Protein AF-A0A6N2DXC3-F1 (afdb_monomer_lite)

Structure (mmCIF, N/CA/C/O backbone):
data_AF-A0A6N2DXC3-F1
#
_entry.id   AF-A0A6N2DXC3-F1
#
loop_
_atom_site.group_PDB
_atom_site.id
_atom_site.type_symbol
_atom_site.label_atom_id
_atom_site.label_alt_id
_atom_site.label_comp_id
_atom_site.label_asym_id
_atom_site.label_entity_id
_atom_site.label_seq_id
_atom_site.pdbx_PDB_ins_code
_atom_site.Cartn_x
_atom_site.Cartn_y
_atom_site.Cartn_z
_atom_site.occupancy
_atom_site.B_iso_or_equiv
_atom_site.auth_seq_id
_atom_site.auth_comp_id
_atom_site.auth_asym_id
_atom_site.auth_atom_id
_atom_site.pdbx_PDB_model_num
ATOM 1 N N . MET A 1 1 ? 5.172 -46.870 12.947 1.00 45.53 1 MET A N 1
ATOM 2 C CA . MET A 1 1 ? 4.698 -46.210 11.711 1.00 45.53 1 MET A CA 1
ATOM 3 C C . MET A 1 1 ? 4.141 -44.848 12.101 1.00 45.53 1 MET A C 1
ATOM 5 O O . MET A 1 1 ? 3.026 -44.794 12.597 1.00 45.53 1 MET A O 1
ATOM 9 N N . ALA A 1 2 ? 4.941 -43.781 12.000 1.00 47.47 2 ALA A N 1
ATOM 10 C CA . ALA A 1 2 ? 4.484 -42.420 12.301 1.00 47.47 2 ALA A CA 1
ATOM 11 C C . ALA A 1 2 ? 3.602 -41.907 11.153 1.00 47.47 2 ALA A C 1
ATOM 13 O O . ALA A 1 2 ? 3.906 -42.145 9.980 1.00 47.47 2 ALA A O 1
ATOM 14 N N . ALA A 1 3 ? 2.482 -41.275 11.495 1.00 52.41 3 ALA A N 1
ATOM 15 C CA . ALA A 1 3 ? 1.452 -40.883 10.550 1.00 52.41 3 ALA A CA 1
ATOM 16 C C . ALA A 1 3 ? 1.973 -39.805 9.589 1.00 52.41 3 ALA A C 1
ATOM 18 O O . ALA A 1 3 ? 2.580 -38.820 10.001 1.00 52.41 3 ALA A O 1
ATOM 19 N N . LYS A 1 4 ? 1.670 -39.949 8.293 1.00 52.56 4 LYS A N 1
ATOM 20 C CA . LYS A 1 4 ? 1.936 -38.952 7.235 1.00 52.56 4 LYS A CA 1
ATOM 21 C C . LYS A 1 4 ? 1.464 -37.524 7.594 1.00 52.56 4 LYS A C 1
ATOM 23 O O . LYS A 1 4 ? 1.966 -36.568 7.012 1.00 52.56 4 LYS A O 1
ATOM 28 N N . GLY A 1 5 ? 0.527 -37.385 8.540 1.00 51.22 5 GLY A N 1
ATOM 29 C CA . GLY A 1 5 ? 0.045 -36.104 9.068 1.00 51.22 5 GLY A CA 1
ATOM 30 C C . GLY A 1 5 ? 1.056 -35.353 9.945 1.00 51.22 5 GLY A C 1
ATOM 31 O O . GLY A 1 5 ? 1.169 -34.136 9.814 1.00 51.22 5 GLY A O 1
ATOM 32 N N . ASP A 1 6 ? 1.864 -36.058 10.744 1.00 53.12 6 ASP A N 1
ATOM 33 C CA . ASP A 1 6 ? 2.877 -35.437 11.618 1.00 53.12 6 ASP A CA 1
ATOM 34 C C . ASP A 1 6 ? 4.055 -34.875 10.812 1.00 53.12 6 ASP A C 1
ATOM 36 O O . ASP A 1 6 ? 4.678 -33.874 11.177 1.00 53.12 6 ASP A O 1
ATOM 40 N N . LEU A 1 7 ? 4.341 -35.485 9.658 1.00 53.97 7 LEU A N 1
ATOM 41 C CA . LEU A 1 7 ? 5.378 -35.013 8.747 1.00 53.97 7 LEU A CA 1
ATOM 42 C C . LEU A 1 7 ? 4.967 -33.703 8.051 1.00 53.97 7 LEU A C 1
ATOM 44 O O . LEU A 1 7 ? 5.773 -32.789 7.940 1.00 53.97 7 LEU A O 1
ATOM 48 N N . LEU A 1 8 ? 3.705 -33.569 7.627 1.00 51.31 8 LEU A N 1
ATOM 49 C CA . LEU A 1 8 ? 3.211 -32.336 6.999 1.00 51.31 8 LEU A CA 1
ATOM 50 C C . LEU A 1 8 ? 3.132 -31.171 7.994 1.00 51.31 8 LEU A C 1
ATOM 52 O O . LEU A 1 8 ? 3.547 -30.063 7.658 1.00 51.31 8 LEU A O 1
ATOM 56 N N . MET A 1 9 ? 2.673 -31.418 9.226 1.00 45.78 9 MET A N 1
ATOM 57 C CA . MET A 1 9 ? 2.671 -30.400 10.285 1.00 45.78 9 MET A CA 1
ATOM 58 C C . MET A 1 9 ? 4.091 -29.975 10.681 1.00 45.78 9 MET A C 1
ATOM 60 O O . MET A 1 9 ? 4.353 -28.783 10.820 1.00 45.78 9 MET A O 1
ATOM 64 N N . SER A 1 10 ? 5.042 -30.911 10.783 1.00 50.84 10 SER A N 1
ATOM 65 C CA . SER A 1 10 ? 6.442 -30.574 11.098 1.00 50.84 10 SER A CA 1
ATOM 66 C C . SER A 1 10 ? 7.187 -29.855 9.963 1.00 50.84 10 SER A C 1
ATOM 68 O O . SER A 1 10 ? 8.089 -29.066 10.245 1.00 50.84 10 SER A O 1
ATOM 70 N N . ILE A 1 11 ? 6.802 -30.065 8.698 1.00 52.09 11 ILE A N 1
ATOM 71 C CA . ILE A 1 11 ? 7.331 -29.317 7.543 1.00 52.09 11 ILE A CA 1
ATOM 72 C C . ILE A 1 11 ? 6.764 -27.889 7.505 1.00 52.09 11 ILE A C 1
ATOM 74 O O . ILE A 1 11 ? 7.521 -26.936 7.309 1.00 52.09 11 ILE A O 1
ATOM 78 N N . LEU A 1 12 ? 5.459 -27.722 7.750 1.00 52.22 12 LEU A N 1
ATOM 79 C CA . LEU A 1 12 ? 4.805 -26.406 7.789 1.00 52.22 12 LEU A CA 1
ATOM 80 C C . LEU A 1 12 ? 5.298 -25.531 8.954 1.00 52.22 12 LEU A C 1
ATOM 82 O O . LEU A 1 12 ? 5.332 -24.313 8.826 1.00 52.22 12 LEU A O 1
ATOM 86 N N . LEU A 1 13 ? 5.746 -26.141 10.055 1.00 54.94 13 LEU A N 1
ATOM 87 C CA . LEU A 1 13 ? 6.336 -25.439 11.201 1.00 54.94 13 LEU A CA 1
ATOM 88 C C . LEU A 1 13 ? 7.811 -25.030 11.001 1.00 54.94 13 LEU A C 1
ATOM 90 O O . LEU A 1 13 ? 8.358 -24.334 11.855 1.00 54.94 13 LEU A O 1
ATOM 94 N N . ARG A 1 14 ? 8.480 -25.461 9.918 1.00 54.06 14 ARG A N 1
ATOM 95 C CA . ARG A 1 14 ? 9.932 -25.257 9.717 1.00 54.06 14 ARG A CA 1
ATOM 96 C C . ARG A 1 14 ? 10.330 -24.493 8.463 1.00 54.06 14 ARG A C 1
ATOM 98 O O . ARG A 1 14 ? 11.418 -23.920 8.453 1.00 54.06 14 ARG A O 1
ATOM 105 N N . ALA A 1 15 ? 9.522 -24.494 7.408 1.00 58.78 15 ALA A N 1
ATOM 106 C CA . ALA A 1 15 ? 9.874 -23.744 6.209 1.00 58.78 15 ALA A CA 1
ATOM 107 C C . ALA A 1 15 ? 9.618 -22.245 6.450 1.00 58.78 15 ALA A C 1
ATOM 109 O O . ALA A 1 15 ? 8.469 -21.873 6.699 1.00 58.78 15 ALA A O 1
ATOM 110 N N . PRO A 1 16 ? 10.641 -21.368 6.391 1.00 68.31 16 PRO A N 1
ATOM 111 C CA . PRO A 1 16 ? 10.385 -19.937 6.399 1.00 68.31 16 PRO A CA 1
ATOM 112 C C . PRO A 1 16 ? 9.491 -19.612 5.202 1.00 68.31 16 PRO A C 1
ATOM 114 O O . PRO A 1 16 ? 9.690 -20.142 4.105 1.00 68.31 16 PRO A O 1
ATOM 117 N N . TYR A 1 17 ? 8.490 -18.759 5.415 1.00 66.75 17 TYR A N 1
ATOM 118 C CA . TYR A 1 17 ? 7.666 -18.279 4.315 1.00 66.75 17 TYR A CA 1
ATOM 119 C C . TYR A 1 17 ? 8.553 -17.697 3.199 1.00 66.75 17 TYR A C 1
ATOM 121 O O . TYR A 1 17 ? 9.622 -17.149 3.496 1.00 66.75 17 TYR A O 1
ATOM 129 N N . PRO A 1 18 ? 8.123 -17.773 1.926 1.00 81.56 18 PRO A N 1
ATOM 130 C CA . PRO A 1 18 ? 8.851 -17.157 0.822 1.00 81.56 18 PRO A CA 1
ATOM 131 C C . PRO A 1 18 ? 9.197 -15.693 1.125 1.00 81.56 18 PRO A C 1
ATOM 133 O O . PRO A 1 18 ? 8.369 -14.970 1.682 1.00 81.56 18 PRO A O 1
ATOM 136 N N . GLY A 1 19 ? 10.396 -15.247 0.736 1.00 76.88 19 GLY A N 1
ATOM 137 C CA . GLY A 1 19 ? 10.886 -13.889 1.022 1.00 76.88 19 GLY A CA 1
ATOM 138 C C . GLY A 1 19 ? 9.948 -12.777 0.536 1.00 76.88 19 GLY A C 1
ATOM 139 O O . GLY A 1 19 ? 9.770 -11.763 1.205 1.00 76.88 19 GLY A O 1
ATOM 140 N N . ASP A 1 20 ? 9.274 -12.999 -0.592 1.00 80.56 20 ASP A N 1
ATOM 141 C CA . ASP A 1 20 ? 8.298 -12.048 -1.128 1.00 80.56 20 ASP A CA 1
ATOM 142 C C . ASP A 1 20 ? 7.050 -11.937 -0.245 1.00 80.56 20 ASP A C 1
ATOM 144 O O . ASP A 1 20 ? 6.507 -10.846 -0.063 1.00 80.56 20 ASP A O 1
ATOM 148 N N . PHE A 1 21 ? 6.617 -13.053 0.348 1.00 83.31 21 PHE A N 1
ATOM 149 C CA . PHE A 1 21 ? 5.495 -13.067 1.282 1.00 83.31 21 PHE A CA 1
ATOM 150 C C . PHE A 1 21 ? 5.869 -12.389 2.599 1.00 83.31 21 PHE A C 1
ATOM 152 O O . PHE A 1 21 ? 5.121 -11.541 3.080 1.00 83.31 21 PHE A O 1
ATOM 159 N N . THR A 1 22 ? 7.030 -12.717 3.176 1.00 84.38 22 THR A N 1
ATOM 160 C CA . THR A 1 22 ? 7.483 -12.077 4.421 1.00 84.38 22 THR A CA 1
ATOM 161 C C . THR A 1 22 ? 7.683 -10.578 4.234 1.00 84.38 22 THR A C 1
ATOM 163 O O . THR A 1 22 ? 7.241 -9.800 5.077 1.00 84.38 22 THR A O 1
ATOM 166 N N . GLY A 1 23 ? 8.257 -10.156 3.104 1.00 85.69 23 GLY A N 1
ATOM 167 C CA . GLY A 1 23 ? 8.398 -8.747 2.747 1.00 85.69 23 GLY A CA 1
ATOM 168 C C . GLY A 1 23 ? 7.054 -8.030 2.584 1.00 85.69 23 GLY A C 1
ATOM 169 O O . GLY A 1 23 ? 6.895 -6.917 3.083 1.00 85.69 23 GLY A O 1
ATOM 170 N N . LEU A 1 24 ? 6.071 -8.665 1.935 1.00 89.94 24 LEU A N 1
ATOM 171 C CA . LEU A 1 24 ? 4.714 -8.123 1.814 1.00 89.94 24 LEU A CA 1
ATOM 172 C C . LEU A 1 24 ? 4.048 -7.963 3.186 1.00 89.94 24 LEU A C 1
ATOM 174 O O . LEU A 1 24 ? 3.504 -6.903 3.486 1.00 89.94 24 LEU A O 1
ATOM 178 N N . MET A 1 25 ? 4.105 -8.997 4.027 1.00 91.44 25 MET A N 1
ATOM 179 C CA . MET A 1 25 ? 3.494 -8.965 5.356 1.00 91.44 25 MET A CA 1
ATOM 180 C C . MET A 1 25 ? 4.160 -7.939 6.273 1.00 91.44 25 MET A C 1
ATOM 182 O O . MET A 1 25 ? 3.463 -7.269 7.035 1.00 91.44 25 MET A O 1
ATOM 186 N N . ALA A 1 26 ? 5.480 -7.764 6.177 1.00 90.25 26 ALA A N 1
ATOM 187 C CA . ALA A 1 26 ? 6.195 -6.720 6.904 1.00 90.25 26 ALA A CA 1
ATOM 188 C C . ALA A 1 26 ? 5.710 -5.319 6.496 1.00 90.25 26 ALA A C 1
ATOM 190 O O . ALA A 1 26 ? 5.411 -4.502 7.362 1.00 90.25 26 ALA A O 1
ATOM 191 N N . GLU A 1 27 ? 5.549 -5.066 5.194 1.00 91.81 27 GLU A N 1
ATOM 192 C CA . GLU A 1 27 ? 5.060 -3.784 4.670 1.00 91.81 27 GLU A CA 1
ATOM 193 C C . GLU A 1 27 ? 3.608 -3.497 5.092 1.00 91.81 27 GLU A C 1
ATOM 195 O O . GLU A 1 27 ? 3.290 -2.375 5.499 1.00 91.81 27 GLU A O 1
ATOM 200 N N . VAL A 1 28 ? 2.735 -4.512 5.055 1.00 93.69 28 VAL A N 1
ATOM 201 C CA . VAL A 1 28 ? 1.352 -4.425 5.561 1.00 93.69 28 VAL A CA 1
ATOM 202 C C . VAL A 1 28 ? 1.346 -4.082 7.046 1.00 93.69 28 VAL A C 1
ATOM 204 O O . VAL A 1 28 ? 0.686 -3.126 7.455 1.00 93.69 28 VAL A O 1
ATOM 207 N N . THR A 1 29 ? 2.103 -4.836 7.844 1.00 91.19 29 THR A N 1
ATOM 208 C CA . THR A 1 29 ? 2.138 -4.682 9.303 1.00 91.19 29 THR A CA 1
ATOM 209 C C . THR A 1 29 ? 2.688 -3.315 9.685 1.00 91.19 29 THR A C 1
ATOM 211 O O . THR A 1 29 ? 2.084 -2.612 10.488 1.00 91.19 29 THR A O 1
ATOM 214 N N . GLU A 1 30 ? 3.790 -2.885 9.071 1.00 93.00 30 GLU A N 1
ATOM 215 C CA . GLU A 1 30 ? 4.362 -1.561 9.307 1.00 93.00 30 GLU A CA 1
ATOM 216 C C . GLU A 1 30 ? 3.364 -0.448 8.957 1.00 93.00 30 GLU A C 1
ATOM 218 O O . GLU A 1 30 ? 3.196 0.504 9.722 1.00 93.00 30 GLU A O 1
ATOM 223 N N . THR A 1 31 ? 2.685 -0.569 7.813 1.00 92.88 31 THR A N 1
ATOM 224 C CA . THR A 1 31 ? 1.703 0.422 7.359 1.00 92.88 31 THR A CA 1
ATOM 225 C C . THR A 1 31 ? 0.523 0.509 8.323 1.00 92.88 31 THR A C 1
ATOM 227 O O . THR A 1 31 ? 0.146 1.613 8.712 1.00 92.88 31 THR A O 1
ATOM 230 N N . ALA A 1 32 ? -0.015 -0.633 8.757 1.00 90.75 32 ALA A N 1
ATOM 231 C CA . ALA A 1 32 ? -1.111 -0.691 9.718 1.00 90.75 32 ALA A CA 1
ATOM 232 C C . ALA A 1 32 ? -0.701 -0.117 11.084 1.00 90.75 32 ALA A C 1
ATOM 234 O O . ALA A 1 32 ? -1.380 0.765 11.604 1.00 90.75 32 ALA A O 1
ATOM 235 N N . MET A 1 33 ? 0.446 -0.531 11.632 1.00 90.75 33 MET A N 1
ATOM 236 C CA . MET A 1 33 ? 0.936 -0.049 12.931 1.00 90.75 33 MET A CA 1
ATOM 237 C C . MET A 1 33 ? 1.158 1.467 12.938 1.00 90.75 33 MET A C 1
ATOM 239 O O . MET A 1 33 ? 0.811 2.147 13.902 1.00 90.75 33 MET A O 1
ATOM 243 N N . ARG A 1 34 ? 1.689 2.025 11.843 1.00 90.69 34 ARG A N 1
ATOM 244 C CA . ARG A 1 34 ? 1.842 3.480 11.697 1.00 90.69 34 ARG A CA 1
ATOM 245 C C . ARG A 1 34 ? 0.517 4.209 11.522 1.00 90.69 34 ARG A C 1
ATOM 247 O O . ARG A 1 34 ? 0.454 5.378 11.888 1.00 90.69 34 ARG A O 1
ATOM 254 N N . ALA A 1 35 ? -0.493 3.560 10.948 1.00 90.69 35 ALA A N 1
ATOM 255 C CA . ALA A 1 35 ? -1.816 4.135 10.740 1.00 90.69 35 ALA A CA 1
ATOM 256 C C . ALA A 1 35 ? -2.619 4.217 12.043 1.00 90.69 35 ALA A C 1
ATOM 258 O O . ALA A 1 35 ? -3.267 5.228 12.277 1.00 90.69 35 ALA A O 1
ATOM 259 N N . VAL A 1 36 ? -2.542 3.196 12.905 1.00 88.38 36 VAL A N 1
ATOM 260 C CA . VAL A 1 36 ? -3.288 3.140 14.180 1.00 88.38 36 VAL A CA 1
ATOM 261 C C . VAL A 1 36 ? -2.961 4.320 15.101 1.00 88.38 36 VAL A C 1
ATOM 263 O O . VAL A 1 36 ? -3.832 4.790 15.822 1.00 88.38 36 VAL A O 1
ATOM 266 N N . VAL A 1 37 ? -1.732 4.841 15.055 1.00 88.06 37 VAL A N 1
ATOM 267 C CA . VAL A 1 37 ? -1.322 6.005 15.864 1.00 88.06 37 VAL A CA 1
ATOM 268 C C . VAL A 1 37 ? -1.746 7.357 15.271 1.00 88.06 37 VAL A C 1
ATOM 270 O O . VAL A 1 37 ? -1.455 8.398 15.856 1.00 88.06 37 VAL A O 1
ATOM 273 N N . GLN A 1 38 ? -2.387 7.371 14.099 1.00 89.62 38 GLN A N 1
ATOM 274 C CA . GLN A 1 38 ? -2.836 8.597 13.436 1.00 89.62 38 GLN A CA 1
ATOM 275 C C . GLN A 1 38 ? -4.258 8.973 13.859 1.00 89.62 38 GLN A C 1
ATOM 277 O O . GLN A 1 38 ? -5.067 8.092 14.146 1.00 89.62 38 GLN A O 1
ATOM 282 N N . PRO A 1 39 ? -4.617 10.268 13.803 1.00 86.62 39 PRO A N 1
ATOM 283 C CA . PRO A 1 39 ? -5.978 10.720 14.091 1.00 86.62 39 PRO A CA 1
ATOM 284 C C . PRO A 1 39 ? -7.014 10.186 13.088 1.00 86.62 39 PRO A C 1
ATOM 286 O O . PRO A 1 39 ? -8.160 9.959 13.460 1.00 86.62 39 PRO A O 1
ATOM 289 N N . SER A 1 40 ? -6.615 9.959 11.830 1.00 91.31 40 SER A N 1
ATOM 290 C CA . SER A 1 40 ? -7.427 9.266 10.821 1.00 91.31 40 SER A CA 1
ATOM 291 C C . SER A 1 40 ? -6.602 8.155 10.158 1.00 91.31 40 SER A C 1
ATOM 293 O O . SER A 1 40 ? -5.857 8.414 9.205 1.00 91.31 40 SER A O 1
ATOM 295 N N . PRO A 1 41 ? -6.685 6.909 10.665 1.00 89.50 41 PRO A N 1
ATOM 296 C CA . PRO A 1 41 ? -5.904 5.786 10.148 1.00 89.50 41 PRO A CA 1
ATOM 297 C C . PRO A 1 41 ? -6.175 5.468 8.671 1.00 89.50 41 PRO A C 1
ATOM 299 O O . PRO A 1 41 ? -5.244 5.179 7.918 1.00 89.50 41 PRO A O 1
ATOM 302 N N . ALA A 1 42 ? -7.437 5.544 8.236 1.00 90.25 42 ALA A N 1
ATOM 303 C CA . ALA A 1 42 ? -7.821 5.250 6.856 1.00 90.25 42 ALA A CA 1
ATOM 304 C C . ALA A 1 42 ? -7.258 6.292 5.876 1.00 90.25 42 ALA A C 1
ATOM 306 O O . ALA A 1 42 ? -6.637 5.923 4.877 1.00 90.25 42 ALA A O 1
ATOM 307 N N . ASP A 1 43 ? -7.377 7.583 6.206 1.00 92.12 43 ASP A N 1
ATOM 308 C CA . ASP A 1 43 ? -6.849 8.665 5.367 1.00 92.12 43 ASP A CA 1
ATOM 309 C C . ASP A 1 43 ? -5.318 8.630 5.296 1.00 92.12 43 ASP A C 1
ATOM 311 O O . ASP A 1 43 ? -4.724 8.911 4.251 1.00 92.12 43 ASP A O 1
ATOM 315 N N . TYR A 1 44 ? -4.651 8.239 6.387 1.00 93.00 44 TYR A N 1
ATOM 316 C CA . TYR A 1 44 ? -3.206 8.017 6.383 1.00 93.00 44 TYR A CA 1
ATOM 317 C C . TYR A 1 44 ? -2.799 6.922 5.387 1.00 93.00 44 TYR A C 1
ATOM 319 O O . TYR A 1 44 ? -1.880 7.123 4.589 1.00 93.00 44 TYR A O 1
ATOM 327 N N . ILE A 1 45 ? -3.481 5.773 5.401 1.00 92.50 45 ILE A N 1
ATOM 328 C CA . ILE A 1 45 ? -3.176 4.659 4.491 1.00 92.50 45 ILE A CA 1
ATOM 329 C C . ILE A 1 45 ? -3.420 5.079 3.036 1.00 92.50 45 ILE A C 1
ATOM 331 O O . ILE A 1 45 ? -2.554 4.880 2.176 1.00 92.50 45 ILE A O 1
ATOM 335 N N . ASP A 1 46 ? -4.560 5.714 2.766 1.00 92.12 46 ASP A N 1
ATOM 336 C CA . ASP A 1 46 ? -4.937 6.147 1.423 1.00 92.12 46 ASP A CA 1
ATOM 337 C C . ASP A 1 46 ? -3.996 7.226 0.874 1.00 92.12 46 ASP A C 1
ATOM 339 O O . ASP A 1 46 ? -3.570 7.146 -0.284 1.00 92.12 46 ASP A O 1
ATOM 343 N N . SER A 1 47 ? -3.602 8.200 1.697 1.00 91.00 47 SER A N 1
ATOM 344 C CA . SER A 1 47 ? -2.654 9.249 1.305 1.00 91.00 47 SER A CA 1
ATOM 345 C C . SER A 1 47 ? -1.249 8.695 1.055 1.00 91.00 47 SER A C 1
ATOM 347 O O . SER A 1 47 ? -0.648 8.999 0.019 1.00 91.00 47 SER A O 1
ATOM 349 N N . ARG A 1 48 ? -0.744 7.817 1.933 1.00 90.06 48 ARG A N 1
ATOM 350 C CA . ARG A 1 48 ? 0.568 7.169 1.783 1.00 90.06 48 ARG A CA 1
ATOM 351 C C . ARG A 1 48 ? 0.655 6.371 0.484 1.00 90.06 48 ARG A C 1
ATOM 353 O O . ARG A 1 48 ? 1.620 6.515 -0.269 1.00 90.06 48 ARG A O 1
ATOM 360 N N . LEU A 1 49 ? -0.355 5.559 0.188 1.00 87.94 49 LEU A N 1
ATOM 361 C CA . LEU A 1 49 ? -0.336 4.694 -0.994 1.00 87.94 49 LEU A CA 1
ATOM 362 C C . LEU A 1 49 ? -0.647 5.457 -2.280 1.00 87.94 49 LEU A C 1
ATOM 364 O O . LEU A 1 49 ? -0.080 5.149 -3.333 1.00 87.94 49 LEU A O 1
ATOM 368 N N . SER A 1 50 ? -1.447 6.522 -2.199 1.00 87.81 50 SER A N 1
ATOM 369 C CA . SER A 1 50 ? -1.591 7.479 -3.298 1.00 87.81 50 SER A CA 1
ATOM 370 C C . SER A 1 50 ? -0.258 8.153 -3.626 1.00 87.81 50 SER A C 1
ATOM 372 O O . SER A 1 50 ? 0.110 8.232 -4.801 1.00 87.81 50 SER A O 1
ATOM 374 N N . ALA A 1 51 ? 0.509 8.572 -2.614 1.00 89.50 51 ALA A N 1
ATOM 375 C CA . ALA A 1 51 ? 1.840 9.142 -2.801 1.00 89.50 51 ALA A CA 1
ATOM 376 C C . ALA A 1 51 ? 2.814 8.122 -3.415 1.00 89.50 51 ALA A C 1
ATOM 378 O O . ALA A 1 51 ? 3.479 8.434 -4.402 1.00 89.50 51 ALA A O 1
ATOM 379 N N . GLN A 1 52 ? 2.840 6.881 -2.918 1.00 89.38 52 GLN A N 1
ATOM 380 C CA . GLN A 1 52 ? 3.670 5.807 -3.478 1.00 89.38 52 GLN A CA 1
ATOM 381 C C . GLN A 1 52 ? 3.329 5.533 -4.949 1.00 89.38 52 GLN A C 1
ATOM 383 O O . GLN A 1 52 ? 4.221 5.478 -5.797 1.00 89.38 52 GLN A O 1
ATOM 388 N N . ARG A 1 53 ? 2.038 5.460 -5.296 1.00 87.44 53 ARG A N 1
ATOM 389 C CA . ARG A 1 53 ? 1.586 5.299 -6.685 1.00 87.44 53 ARG A CA 1
ATOM 390 C C . ARG A 1 53 ? 2.013 6.470 -7.569 1.00 87.44 53 ARG A C 1
ATOM 392 O O . ARG A 1 53 ? 2.451 6.253 -8.699 1.00 87.44 53 ARG A O 1
ATOM 399 N N . GLN A 1 54 ? 1.888 7.705 -7.085 1.00 89.25 54 GLN A N 1
ATOM 400 C CA . GLN A 1 54 ? 2.349 8.879 -7.826 1.00 89.25 54 GLN A CA 1
ATOM 401 C C . GLN A 1 54 ? 3.863 8.846 -8.048 1.00 89.25 54 GLN A C 1
ATOM 403 O O . GLN A 1 54 ? 4.310 9.146 -9.154 1.00 89.25 54 GLN A O 1
ATOM 408 N N . THR A 1 55 ? 4.643 8.447 -7.044 1.00 90.56 55 THR A N 1
ATOM 409 C CA . THR A 1 55 ? 6.097 8.280 -7.159 1.00 90.56 55 THR A CA 1
ATOM 410 C C . THR A 1 55 ? 6.449 7.244 -8.220 1.00 90.56 55 THR A C 1
ATOM 412 O O . THR A 1 55 ? 7.218 7.554 -9.129 1.00 90.56 55 THR A O 1
ATOM 415 N N . LEU A 1 56 ? 5.810 6.071 -8.202 1.00 88.00 56 LEU A N 1
ATOM 416 C CA . LEU A 1 56 ? 5.997 5.041 -9.229 1.00 88.00 56 LEU A CA 1
ATOM 417 C C . LEU A 1 56 ? 5.681 5.582 -10.633 1.00 88.00 56 LEU A C 1
ATOM 419 O O . LEU A 1 56 ? 6.451 5.390 -11.575 1.00 88.00 56 LEU A O 1
ATOM 423 N N . LEU A 1 57 ? 4.576 6.317 -10.790 1.00 88.00 57 LEU A N 1
ATOM 424 C CA . LEU A 1 57 ? 4.215 6.929 -12.072 1.00 88.00 57 LEU A CA 1
ATOM 425 C C . LEU A 1 57 ? 5.244 7.965 -12.544 1.00 88.00 57 LEU A C 1
ATOM 427 O O . LEU A 1 57 ? 5.530 8.025 -13.741 1.00 88.00 57 LEU A O 1
ATOM 431 N N . ARG A 1 58 ? 5.816 8.763 -11.633 1.00 90.38 58 ARG A N 1
ATOM 432 C CA . ARG A 1 58 ? 6.898 9.707 -11.958 1.00 90.38 58 ARG A CA 1
ATOM 433 C C . ARG A 1 58 ? 8.160 8.965 -12.397 1.00 90.38 58 ARG A C 1
ATOM 435 O O . ARG A 1 58 ? 8.693 9.299 -13.450 1.00 90.38 58 ARG A O 1
ATOM 442 N N . MET A 1 59 ? 8.563 7.920 -11.670 1.00 86.94 59 MET A N 1
ATOM 443 C CA . MET A 1 59 ? 9.710 7.077 -12.034 1.00 86.94 59 MET A CA 1
ATOM 444 C C . MET A 1 59 ? 9.532 6.448 -13.418 1.00 86.94 59 MET A C 1
ATOM 446 O O . MET A 1 59 ? 10.447 6.455 -14.233 1.00 86.94 59 MET A O 1
ATOM 450 N N . ARG A 1 60 ? 8.326 5.971 -13.745 1.00 86.19 60 ARG A N 1
ATOM 451 C CA . ARG A 1 60 ? 8.046 5.426 -15.080 1.00 86.19 60 ARG A CA 1
ATOM 452 C C . ARG A 1 60 ? 8.150 6.479 -16.186 1.00 86.19 60 ARG A C 1
ATOM 454 O O . ARG A 1 60 ? 8.552 6.154 -17.301 1.00 86.19 60 ARG A O 1
ATOM 461 N N . ARG A 1 61 ? 7.771 7.729 -15.909 1.00 87.69 61 ARG A N 1
ATOM 462 C CA . ARG A 1 61 ? 7.870 8.835 -16.876 1.00 87.69 61 ARG A CA 1
ATOM 463 C C . ARG A 1 61 ? 9.313 9.281 -17.113 1.00 87.69 61 ARG A C 1
ATOM 465 O O . ARG A 1 61 ? 9.606 9.699 -18.229 1.00 87.69 61 ARG A O 1
ATOM 472 N N . SER A 1 62 ? 10.191 9.167 -16.114 1.00 88.81 62 SER A N 1
ATOM 473 C CA . SER A 1 62 ? 11.615 9.512 -16.245 1.00 88.81 62 SER A CA 1
ATOM 474 C C . SER A 1 62 ? 12.441 8.473 -17.009 1.00 88.81 62 SER A C 1
ATOM 476 O O . SER A 1 62 ? 13.576 8.759 -17.369 1.00 88.81 62 SER A O 1
ATOM 478 N N . LEU A 1 63 ? 11.891 7.287 -17.284 1.00 88.12 63 LEU A N 1
ATOM 479 C CA . LEU A 1 63 ? 12.567 6.263 -18.083 1.00 88.12 63 LEU A CA 1
ATOM 480 C C . LEU A 1 63 ? 12.718 6.690 -19.550 1.00 88.12 63 LEU A C 1
ATOM 482 O O . LEU A 1 63 ? 11.816 7.295 -20.151 1.00 88.12 63 LEU A O 1
ATOM 486 N N . THR A 1 64 ? 13.828 6.298 -20.172 1.00 88.44 64 THR A N 1
ATOM 487 C CA . THR A 1 64 ? 14.008 6.461 -21.620 1.00 88.44 64 THR A CA 1
ATOM 488 C C . THR A 1 64 ? 12.990 5.608 -22.394 1.00 88.44 64 THR A C 1
ATOM 490 O O . THR A 1 64 ? 12.437 4.648 -21.849 1.00 88.44 64 THR A O 1
ATOM 493 N N . PRO A 1 65 ? 12.703 5.915 -23.674 1.00 84.44 65 PRO A N 1
ATOM 494 C CA . PRO A 1 65 ? 11.791 5.102 -24.478 1.00 84.44 65 PRO A CA 1
ATOM 495 C C . PRO A 1 65 ? 12.191 3.620 -24.524 1.00 84.44 65 PRO A C 1
ATOM 497 O O . PRO A 1 65 ? 11.336 2.765 -24.324 1.00 84.44 65 PRO A O 1
ATOM 500 N N . ARG A 1 66 ? 13.486 3.305 -24.685 1.00 85.56 66 ARG A N 1
ATOM 501 C CA . ARG A 1 66 ? 13.983 1.915 -24.677 1.00 85.56 66 ARG A CA 1
ATOM 502 C C . ARG A 1 66 ? 13.665 1.195 -23.367 1.00 85.56 66 ARG A C 1
ATOM 504 O O . ARG A 1 66 ? 13.180 0.074 -23.392 1.00 85.56 66 ARG A O 1
ATOM 511 N N . GLU A 1 67 ? 13.868 1.859 -22.236 1.00 83.50 67 GLU A N 1
ATOM 512 C CA . GLU A 1 67 ? 13.591 1.286 -20.916 1.00 83.50 67 GLU A CA 1
ATOM 513 C C . GLU A 1 6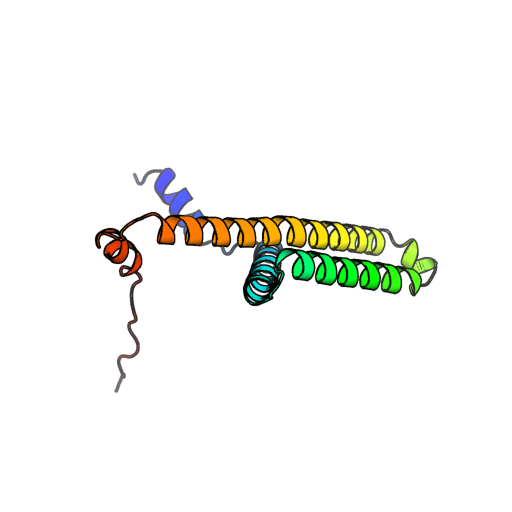7 ? 12.094 1.167 -20.608 1.00 83.50 67 GLU A C 1
ATOM 515 O O . GLU A 1 67 ? 11.697 0.310 -19.825 1.00 83.50 67 GLU A O 1
ATOM 520 N N . ARG A 1 68 ? 11.248 2.015 -21.207 1.00 79.00 68 ARG A N 1
ATOM 521 C CA . ARG A 1 68 ? 9.786 1.939 -21.043 1.00 79.00 68 ARG A CA 1
ATOM 522 C C . ARG A 1 68 ? 9.160 0.748 -21.756 1.00 79.00 68 ARG A C 1
ATOM 524 O O . ARG A 1 68 ? 8.115 0.280 -2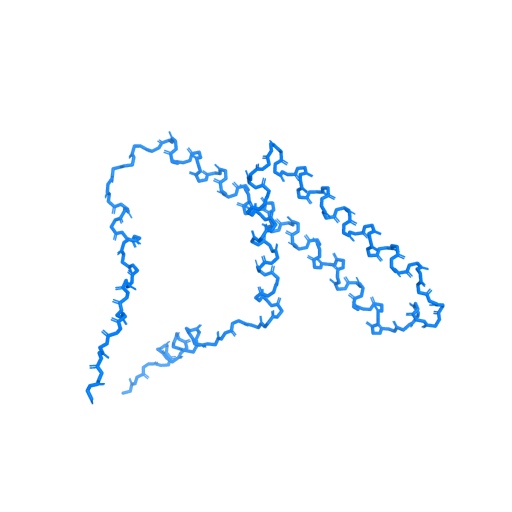1.305 1.00 79.00 68 ARG A O 1
ATOM 531 N N . PHE A 1 69 ? 9.756 0.313 -22.864 1.00 83.50 69 PHE A N 1
ATOM 532 C CA . PHE A 1 69 ? 9.278 -0.823 -23.655 1.00 83.50 69 PHE A CA 1
ATOM 533 C C . PHE A 1 69 ? 9.968 -2.143 -23.295 1.00 83.50 69 PHE A C 1
ATOM 535 O O . PHE A 1 69 ? 9.603 -3.176 -23.850 1.00 83.50 69 PHE A O 1
ATOM 542 N N . ASP A 1 70 ? 10.911 -2.129 -22.350 1.00 90.69 70 ASP A N 1
ATOM 543 C CA . ASP A 1 70 ? 11.473 -3.348 -21.773 1.00 90.69 70 ASP A CA 1
ATOM 544 C C . ASP A 1 70 ? 10.360 -4.138 -21.046 1.00 90.69 70 ASP A C 1
ATOM 546 O O . ASP A 1 70 ? 9.763 -3.624 -20.087 1.00 90.69 70 ASP A O 1
ATOM 550 N N . PRO A 1 71 ? 10.047 -5.372 -21.489 1.00 86.75 71 PRO A N 1
ATOM 551 C CA . PRO A 1 71 ? 8.973 -6.170 -20.911 1.00 86.75 71 PRO A CA 1
ATOM 552 C C . PRO A 1 71 ? 9.224 -6.497 -19.435 1.00 86.75 71 PRO A C 1
ATOM 554 O O . PRO A 1 71 ? 8.285 -6.443 -18.643 1.00 86.75 71 PRO A O 1
ATOM 557 N N . VAL A 1 72 ? 10.478 -6.734 -19.036 1.00 89.19 72 VAL A N 1
ATOM 558 C CA . VAL A 1 72 ? 10.831 -7.094 -17.655 1.00 89.19 72 VAL A CA 1
ATOM 559 C C . VAL A 1 72 ? 10.547 -5.925 -16.714 1.00 89.19 72 VAL A C 1
ATOM 561 O O . VAL A 1 72 ? 9.893 -6.086 -15.683 1.00 89.19 72 VAL A O 1
ATOM 564 N N . ARG A 1 73 ? 10.969 -4.714 -17.093 1.00 85.25 73 ARG A N 1
ATOM 565 C CA . ARG A 1 73 ? 10.703 -3.496 -16.308 1.00 85.25 73 ARG A CA 1
ATOM 566 C C . ARG A 1 73 ? 9.223 -3.130 -16.288 1.00 85.25 73 ARG A C 1
ATOM 568 O O . ARG A 1 73 ? 8.717 -2.669 -15.265 1.00 85.25 73 ARG A O 1
ATOM 575 N N . SER A 1 74 ? 8.523 -3.327 -17.403 1.00 86.19 74 SER A N 1
ATOM 576 C CA . SER A 1 74 ? 7.080 -3.096 -17.489 1.00 86.19 74 SER A CA 1
ATOM 577 C C . SER A 1 74 ? 6.307 -4.017 -16.540 1.00 86.19 74 SER A C 1
ATOM 579 O O . SER A 1 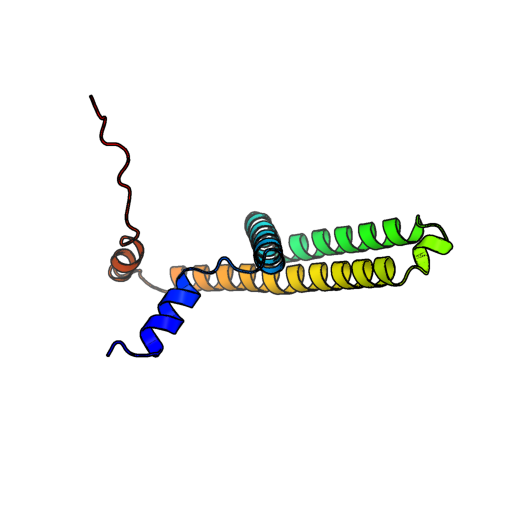74 ? 5.400 -3.563 -15.836 1.00 86.19 74 SER A O 1
ATOM 581 N N . ASP A 1 75 ? 6.695 -5.290 -16.463 1.00 88.75 75 ASP A N 1
ATOM 582 C CA . ASP A 1 75 ? 6.067 -6.258 -15.568 1.00 88.75 75 ASP A CA 1
ATOM 583 C C . ASP A 1 75 ? 6.423 -6.022 -14.100 1.00 88.75 75 ASP A C 1
ATOM 585 O O . ASP A 1 75 ? 5.518 -6.066 -13.262 1.00 88.75 75 ASP A O 1
ATOM 589 N N . ALA A 1 76 ? 7.671 -5.657 -13.789 1.00 88.25 76 ALA A N 1
ATOM 590 C CA . ALA A 1 76 ? 8.066 -5.218 -12.449 1.00 88.25 76 ALA A CA 1
ATOM 591 C C . ALA A 1 76 ? 7.234 -4.008 -11.987 1.00 88.25 76 ALA A C 1
ATOM 593 O O . ALA A 1 76 ? 6.632 -4.026 -10.918 1.00 88.25 76 ALA A O 1
ATOM 594 N N . PHE A 1 77 ? 7.063 -3.002 -12.848 1.00 88.25 77 PHE A N 1
ATOM 595 C CA . PHE A 1 77 ? 6.227 -1.840 -12.544 1.00 88.25 77 PHE A CA 1
ATOM 596 C C . PHE A 1 77 ? 4.756 -2.209 -12.280 1.00 88.25 77 PHE A C 1
ATOM 598 O O . PHE A 1 77 ? 4.119 -1.686 -11.362 1.00 88.25 77 PHE A O 1
ATOM 605 N N . ARG A 1 78 ? 4.180 -3.110 -13.088 1.00 89.31 78 ARG A N 1
ATOM 606 C CA . ARG A 1 78 ? 2.811 -3.612 -12.867 1.00 89.31 78 ARG A CA 1
ATOM 607 C C . ARG A 1 78 ? 2.711 -4.382 -11.556 1.00 89.31 78 ARG A C 1
ATOM 609 O O . ARG A 1 78 ? 1.700 -4.264 -10.864 1.00 89.31 78 ARG A O 1
ATOM 616 N N . HIS A 1 79 ? 3.731 -5.173 -11.236 1.00 90.44 79 HIS A N 1
ATOM 617 C CA . HIS A 1 79 ? 3.826 -5.894 -9.979 1.00 90.44 79 HIS A CA 1
ATOM 618 C C . HIS A 1 79 ? 3.842 -4.926 -8.791 1.00 90.44 79 HIS A C 1
ATOM 620 O O . HIS A 1 79 ? 3.024 -5.091 -7.891 1.00 90.44 79 HIS A O 1
ATOM 626 N N . ASP A 1 80 ? 4.642 -3.861 -8.837 1.00 89.56 80 ASP A N 1
ATOM 627 C CA . ASP A 1 80 ? 4.722 -2.860 -7.766 1.00 89.56 80 ASP A CA 1
ATOM 628 C C . ASP A 1 80 ? 3.396 -2.123 -7.545 1.00 89.56 80 ASP A C 1
ATOM 630 O O . ASP A 1 80 ? 2.976 -1.919 -6.406 1.00 89.56 80 ASP A O 1
ATOM 634 N N . ILE A 1 81 ? 2.674 -1.782 -8.620 1.00 88.75 81 ILE A N 1
ATOM 635 C CA . ILE A 1 81 ? 1.327 -1.199 -8.500 1.00 88.75 81 ILE A CA 1
ATOM 636 C C . ILE A 1 81 ? 0.363 -2.175 -7.822 1.00 88.75 81 ILE A C 1
ATOM 638 O O . ILE A 1 81 ? -0.413 -1.770 -6.952 1.00 88.75 81 ILE A O 1
ATOM 642 N N . ARG A 1 82 ? 0.374 -3.450 -8.232 1.00 90.50 82 ARG A N 1
ATOM 643 C CA . ARG A 1 82 ? -0.489 -4.472 -7.624 1.00 90.50 82 ARG A CA 1
ATOM 644 C C . ARG A 1 82 ? -0.138 -4.674 -6.157 1.00 90.50 82 ARG A C 1
ATOM 646 O O . ARG A 1 82 ? -1.044 -4.678 -5.334 1.00 90.50 82 ARG A O 1
ATOM 653 N N . ARG A 1 83 ? 1.153 -4.758 -5.830 1.00 90.31 83 ARG A N 1
ATOM 654 C CA . ARG A 1 83 ? 1.657 -4.870 -4.460 1.00 90.31 83 ARG A CA 1
ATOM 655 C C . ARG A 1 83 ? 1.179 -3.706 -3.597 1.00 90.31 83 ARG A C 1
ATOM 657 O O . ARG A 1 83 ? 0.592 -3.954 -2.553 1.00 90.31 83 ARG A O 1
ATOM 664 N N . ALA A 1 84 ? 1.326 -2.463 -4.059 1.00 89.50 84 ALA A N 1
ATOM 665 C CA . ALA A 1 84 ? 0.854 -1.287 -3.327 1.00 89.50 84 ALA A CA 1
ATOM 666 C C . ALA A 1 84 ? -0.663 -1.328 -3.061 1.00 89.50 84 ALA A C 1
ATOM 668 O O . ALA A 1 84 ? -1.115 -0.961 -1.977 1.00 89.50 84 ALA A O 1
ATOM 669 N N . LYS A 1 85 ? -1.461 -1.821 -4.021 1.00 90.94 85 LYS A N 1
ATOM 670 C CA . LYS A 1 85 ? -2.902 -2.034 -3.819 1.00 90.94 85 LYS A CA 1
ATOM 671 C C . LYS A 1 85 ? -3.175 -3.121 -2.773 1.00 90.94 85 LYS A C 1
ATOM 673 O O . LYS A 1 85 ? -3.984 -2.904 -1.882 1.00 90.94 85 LYS A O 1
ATOM 678 N N . THR A 1 86 ? -2.488 -4.257 -2.849 1.00 92.19 86 THR A N 1
ATOM 679 C CA . THR A 1 86 ? -2.635 -5.337 -1.864 1.00 92.19 86 THR A CA 1
ATOM 680 C C . THR A 1 86 ? -2.273 -4.864 -0.457 1.00 92.19 86 THR A C 1
ATOM 682 O O . THR A 1 86 ? -2.999 -5.154 0.489 1.00 92.19 86 THR A O 1
ATOM 685 N N . VAL A 1 87 ? -1.196 -4.084 -0.318 1.00 92.94 87 VAL A N 1
ATOM 686 C CA . VAL A 1 87 ? -0.796 -3.489 0.965 1.00 92.94 87 VAL A CA 1
ATOM 687 C C . VAL A 1 87 ? -1.897 -2.589 1.518 1.00 92.94 87 VAL A C 1
ATOM 689 O O . VAL A 1 87 ? -2.208 -2.690 2.700 1.00 92.94 87 VAL A O 1
ATOM 692 N N . ARG A 1 88 ? -2.531 -1.767 0.669 1.00 92.81 88 ARG A N 1
ATOM 693 C CA . ARG A 1 88 ? -3.675 -0.923 1.053 1.00 92.81 88 ARG A CA 1
ATOM 694 C C . ARG A 1 88 ? -4.794 -1.741 1.666 1.00 92.81 88 ARG A C 1
ATOM 696 O O . ARG A 1 88 ? -5.208 -1.484 2.792 1.00 92.81 88 ARG A O 1
ATOM 703 N N . ASP A 1 89 ? -5.283 -2.696 0.887 1.00 94.75 89 ASP A N 1
ATOM 704 C CA . ASP A 1 89 ? -6.509 -3.414 1.195 1.00 94.75 89 ASP A CA 1
ATOM 705 C C . ASP A 1 89 ? -6.306 -4.260 2.467 1.00 94.75 89 ASP A C 1
ATOM 707 O O . ASP A 1 89 ? -7.168 -4.277 3.347 1.00 94.75 89 ASP A O 1
ATOM 711 N N . LEU A 1 90 ? -5.125 -4.874 2.624 1.00 94.50 90 LEU A N 1
ATOM 712 C CA . LEU A 1 90 ? -4.768 -5.632 3.825 1.00 94.50 90 LEU A CA 1
ATOM 713 C C . LEU A 1 90 ? -4.525 -4.737 5.047 1.00 94.50 90 LEU A C 1
ATOM 715 O O . LEU A 1 90 ? -5.004 -5.062 6.129 1.00 94.50 90 LEU A O 1
ATOM 719 N N . ALA A 1 91 ? -3.830 -3.605 4.902 1.00 93.19 91 ALA A N 1
ATOM 720 C CA . ALA A 1 91 ? -3.595 -2.694 6.022 1.00 93.19 91 ALA A CA 1
ATOM 721 C C . ALA A 1 91 ? -4.909 -2.098 6.553 1.00 93.19 91 ALA A C 1
ATOM 723 O O . ALA A 1 91 ? -5.104 -2.041 7.766 1.00 93.19 91 ALA A O 1
ATOM 724 N N . LEU A 1 92 ? -5.835 -1.719 5.663 1.00 93.12 92 LEU A N 1
ATOM 725 C CA . LEU A 1 92 ? -7.176 -1.268 6.049 1.00 93.12 92 LEU A CA 1
ATOM 726 C C . LEU A 1 92 ? -7.947 -2.365 6.792 1.00 93.12 92 LEU A C 1
ATOM 728 O O . LEU A 1 92 ? -8.557 -2.087 7.822 1.00 93.12 92 LEU A O 1
ATOM 732 N N . ALA A 1 93 ? -7.881 -3.612 6.315 1.00 92.44 93 ALA A N 1
ATOM 733 C CA . ALA A 1 93 ? -8.503 -4.745 6.995 1.00 92.44 93 ALA A CA 1
ATOM 734 C C . ALA A 1 93 ? -7.904 -4.989 8.393 1.00 92.44 93 ALA A C 1
ATOM 736 O 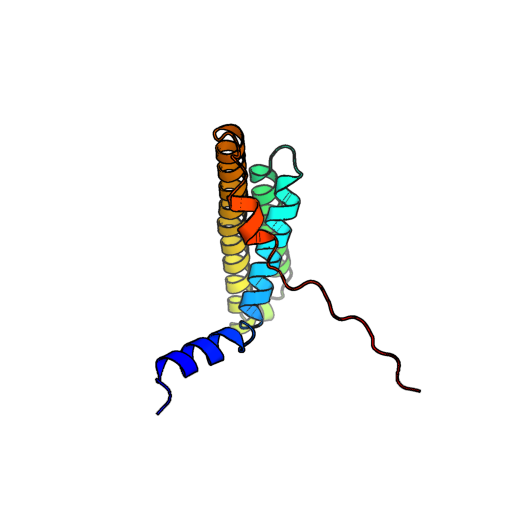O . ALA A 1 93 ? -8.650 -5.257 9.333 1.00 92.44 93 ALA A O 1
ATOM 737 N N . CYS A 1 94 ? -6.583 -4.850 8.556 1.00 90.19 94 CYS A N 1
ATOM 738 C CA . CYS A 1 94 ? -5.918 -4.955 9.857 1.00 90.19 94 CYS A CA 1
ATOM 739 C C . CYS A 1 94 ? -6.369 -3.859 10.830 1.00 90.19 94 CYS A C 1
ATOM 741 O O . CYS A 1 94 ? -6.688 -4.162 11.977 1.00 90.19 94 CYS A O 1
ATOM 743 N N . VAL A 1 95 ? -6.424 -2.601 10.381 1.00 90.94 95 VAL A N 1
ATOM 744 C CA . VAL A 1 95 ? -6.876 -1.472 11.212 1.00 90.94 95 VAL A CA 1
ATOM 745 C C . VAL A 1 95 ? -8.337 -1.643 11.625 1.00 90.94 95 VAL A C 1
ATOM 747 O O . VAL A 1 95 ? -8.675 -1.457 12.792 1.00 90.94 95 VAL A O 1
ATOM 750 N N . GLU A 1 96 ? -9.201 -2.044 10.695 1.00 89.00 96 GLU A N 1
ATOM 751 C CA . GLU A 1 96 ? -10.608 -2.313 10.992 1.00 89.00 96 GLU A CA 1
ATOM 752 C C . GLU A 1 96 ? -10.771 -3.502 11.951 1.00 89.00 96 GLU A C 1
ATOM 754 O O . GLU A 1 96 ? -11.589 -3.448 12.867 1.00 89.00 96 GLU A O 1
ATOM 759 N N . GLY A 1 97 ? -9.967 -4.557 11.793 1.00 85.44 97 GLY A N 1
ATOM 760 C CA . GLY A 1 97 ? -9.918 -5.675 12.734 1.00 85.44 97 GLY A CA 1
ATOM 761 C C . GLY A 1 97 ? -9.499 -5.237 14.139 1.00 85.44 97 GLY A C 1
ATOM 762 O O . GLY A 1 97 ? -10.139 -5.625 15.113 1.00 85.44 97 GLY A O 1
ATOM 763 N N . TYR A 1 98 ? -8.482 -4.379 14.245 1.00 83.62 98 TYR A N 1
ATOM 764 C CA . TYR A 1 98 ? -8.031 -3.820 15.520 1.00 83.62 98 TYR A CA 1
ATOM 765 C C . TYR A 1 98 ? -9.115 -2.967 16.193 1.00 83.62 98 TYR A C 1
ATOM 767 O O . TYR A 1 98 ? -9.366 -3.119 17.386 1.00 83.62 98 TYR A O 1
ATOM 775 N N . ARG A 1 99 ? -9.822 -2.131 15.423 1.00 83.44 99 ARG A N 1
ATOM 776 C CA . ARG A 1 99 ? -10.951 -1.333 15.924 1.00 83.44 99 ARG A CA 1
ATOM 777 C C . ARG A 1 99 ? -12.055 -2.219 16.507 1.00 83.44 99 ARG A C 1
ATOM 779 O O . ARG A 1 99 ? -12.488 -1.993 17.630 1.00 83.44 99 ARG A O 1
ATOM 786 N N . ARG A 1 100 ? -12.440 -3.275 15.781 1.00 83.12 100 ARG A N 1
ATOM 787 C CA . ARG A 1 100 ? -13.453 -4.243 16.236 1.00 83.12 100 ARG A CA 1
ATOM 788 C C . ARG A 1 100 ? -13.036 -4.996 17.497 1.00 83.12 100 ARG A C 1
ATOM 790 O O . ARG A 1 100 ? -13.894 -5.299 18.315 1.00 83.12 100 ARG A O 1
ATOM 797 N N . LEU A 1 101 ? -11.748 -5.309 17.659 1.00 79.06 101 LEU A N 1
ATOM 798 C CA . LEU A 1 101 ? -11.242 -5.917 18.894 1.00 79.06 101 LEU A CA 1
ATOM 799 C C . LEU A 1 101 ? -11.365 -4.955 20.081 1.00 79.06 101 LEU A C 1
ATOM 801 O O . LEU A 1 101 ? -11.831 -5.378 21.133 1.00 79.06 101 LEU A O 1
ATOM 805 N N . GLY A 1 102 ? -11.045 -3.671 19.899 1.00 75.62 102 GLY A N 1
ATOM 806 C CA . GLY A 1 102 ? -11.249 -2.652 20.935 1.00 75.62 102 GLY A CA 1
ATOM 807 C C . GLY A 1 102 ? -12.722 -2.484 21.332 1.00 75.62 102 GLY A C 1
ATOM 808 O O . GLY A 1 102 ? -13.034 -2.378 22.516 1.00 75.62 102 GLY A O 1
ATOM 809 N N . ASP A 1 103 ? -13.639 -2.541 20.362 1.00 73.88 103 ASP A N 1
ATOM 810 C CA . ASP A 1 103 ? -15.086 -2.495 20.624 1.00 73.88 103 ASP A CA 1
ATOM 811 C C . ASP A 1 103 ? -15.566 -3.720 21.432 1.00 73.88 103 ASP A C 1
ATOM 813 O O . ASP A 1 103 ? -16.445 -3.602 22.286 1.00 73.88 103 ASP A O 1
ATOM 817 N N . LEU A 1 104 ? -14.973 -4.897 21.195 1.00 69.00 104 LEU A N 1
ATOM 818 C CA . LEU A 1 104 ? -15.261 -6.123 21.948 1.00 69.00 104 LEU A CA 1
ATOM 819 C C . LEU A 1 104 ? -14.651 -6.103 23.355 1.00 69.00 104 LEU A C 1
ATOM 821 O O . LEU A 1 104 ? -15.313 -6.522 24.301 1.00 69.00 104 LEU A O 1
ATOM 825 N N . GLU A 1 105 ? -13.433 -5.586 23.520 1.00 60.41 105 GLU A N 1
ATOM 826 C CA . GLU A 1 105 ? -12.817 -5.381 24.839 1.00 60.41 105 GLU A CA 1
ATOM 827 C C . GLU A 1 105 ? -13.607 -4.370 25.687 1.00 60.41 105 GLU A C 1
ATOM 829 O O . GLU A 1 105 ? -13.720 -4.542 26.898 1.00 60.41 105 GLU A O 1
ATOM 834 N N . GLY A 1 106 ? -14.221 -3.358 25.063 1.00 54.94 106 GLY A N 1
ATOM 835 C CA . GLY A 1 106 ? -15.117 -2.412 25.736 1.00 54.94 106 GLY A CA 1
ATOM 836 C C . GLY A 1 106 ? -16.510 -2.967 26.072 1.00 54.94 106 GLY A C 1
ATOM 837 O O . GLY A 1 106 ? -17.197 -2.407 26.926 1.00 54.94 106 GLY A O 1
ATOM 838 N N . ALA A 1 107 ? -16.934 -4.057 25.424 1.00 49.59 107 ALA A N 1
ATOM 839 C CA . ALA A 1 107 ? -18.2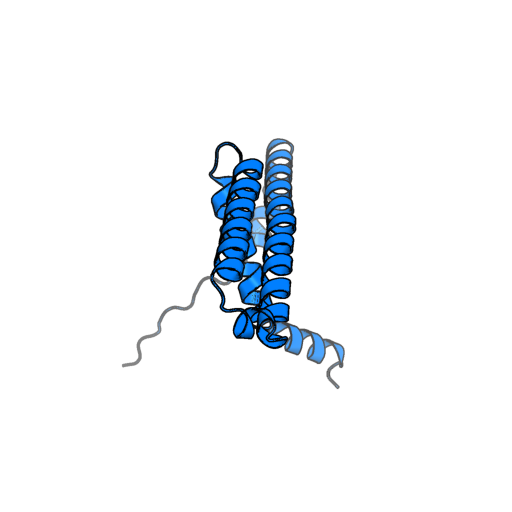52 -4.677 25.596 1.00 49.59 107 ALA A CA 1
ATOM 840 C C . ALA A 1 107 ? -18.255 -5.907 26.524 1.00 49.59 107 ALA A C 1
ATOM 842 O O . ALA A 1 107 ? -19.326 -6.387 26.901 1.00 49.59 107 ALA A O 1
ATOM 843 N N . VAL A 1 108 ? -17.085 -6.427 26.903 1.00 45.53 108 VAL A N 1
ATOM 844 C CA . VAL A 1 108 ? -16.947 -7.649 27.706 1.00 45.53 108 VAL A CA 1
ATOM 845 C C . VAL A 1 108 ? -16.269 -7.309 29.038 1.00 45.53 108 VAL A C 1
ATOM 847 O O . VAL A 1 108 ? -15.128 -6.851 29.026 1.00 45.53 108 VAL A O 1
ATOM 850 N N . PRO A 1 109 ? -16.895 -7.560 30.207 1.00 44.72 109 PRO A N 1
ATOM 851 C CA . PRO A 1 109 ? -16.135 -7.628 31.446 1.00 44.72 109 PRO A CA 1
ATOM 852 C C . PRO A 1 109 ? -15.166 -8.803 31.296 1.00 44.72 109 PRO A C 1
ATOM 854 O O . PRO A 1 109 ? -15.587 -9.956 31.238 1.00 44.72 109 PRO A O 1
ATOM 857 N N . LEU A 1 110 ? -13.879 -8.490 31.127 1.00 46.56 110 LEU A N 1
ATOM 858 C CA . LEU A 1 110 ? -12.782 -9.440 30.953 1.00 46.56 110 LEU A CA 1
ATOM 859 C C . LEU A 1 110 ? -12.638 -10.295 32.223 1.00 46.56 110 LEU A C 1
ATOM 861 O O . LEU A 1 110 ? -11.801 -10.043 33.087 1.00 46.56 110 LEU A O 1
ATOM 865 N N . ASP A 1 111 ? -13.479 -11.317 32.345 1.00 44.53 111 ASP A N 1
ATOM 866 C CA . ASP A 1 111 ? -13.404 -12.314 33.402 1.00 44.53 111 ASP A CA 1
ATOM 867 C C . ASP A 1 111 ? -12.261 -13.289 33.071 1.00 44.53 111 ASP A C 1
ATOM 869 O O . ASP A 1 111 ? -12.450 -14.316 32.426 1.00 44.53 111 ASP A O 1
ATOM 873 N N . VAL A 1 112 ? -11.037 -12.833 33.368 1.00 46.69 112 VAL A N 1
ATOM 874 C CA . VAL A 1 112 ? -9.806 -13.498 33.863 1.00 46.69 112 VAL A CA 1
ATOM 875 C C . VAL A 1 112 ? -9.334 -14.853 33.272 1.00 46.69 112 VAL A C 1
ATOM 877 O O . VAL A 1 112 ? -8.175 -15.215 33.462 1.00 46.69 112 VAL A O 1
ATOM 880 N N . ALA A 1 113 ? -10.093 -15.595 32.467 1.00 42.78 113 ALA A N 1
ATOM 881 C CA . ALA A 1 113 ? -9.685 -16.917 31.975 1.00 42.78 113 ALA A CA 1
ATOM 882 C C . ALA A 1 113 ? -8.796 -16.886 30.712 1.00 42.78 113 ALA A C 1
ATOM 884 O O . ALA A 1 113 ? -8.020 -17.813 30.473 1.00 42.78 113 ALA A O 1
ATOM 885 N N . MET A 1 114 ? -8.854 -15.824 29.900 1.00 45.12 114 MET A N 1
ATOM 886 C CA . MET A 1 114 ? -8.142 -15.782 28.610 1.00 45.12 114 MET A CA 1
ATOM 887 C C . MET A 1 114 ? -6.683 -15.296 28.718 1.00 45.12 114 MET A C 1
ATOM 889 O O . MET A 1 114 ? -5.858 -15.619 27.862 1.00 45.12 114 MET A O 1
ATOM 893 N N . ALA A 1 115 ? -6.325 -14.612 29.813 1.00 43.84 115 ALA A N 1
ATOM 894 C CA . ALA A 1 115 ? -4.948 -14.185 30.093 1.00 43.84 115 ALA A CA 1
ATOM 895 C C . ALA A 1 115 ? -3.992 -15.371 30.340 1.00 43.84 115 ALA A C 1
ATOM 897 O O . ALA A 1 115 ? -2.792 -15.272 30.080 1.00 43.84 115 ALA A O 1
ATOM 898 N N . ALA A 1 116 ? -4.519 -16.528 30.756 1.00 46.62 116 ALA A N 1
ATOM 899 C CA . ALA A 1 116 ? -3.726 -17.742 30.941 1.00 46.62 116 ALA A CA 1
ATOM 900 C C . ALA A 1 116 ? -3.272 -18.382 29.614 1.00 46.62 116 ALA A C 1
ATOM 902 O O . ALA A 1 116 ? -2.254 -19.069 29.588 1.00 46.62 116 ALA A O 1
ATOM 903 N N . SER A 1 117 ? -3.972 -18.132 28.498 1.00 45.22 117 SER A N 1
ATOM 904 C CA . SER A 1 117 ? -3.634 -18.752 27.204 1.00 45.22 117 SER A CA 1
ATOM 905 C C . SER A 1 117 ? -2.564 -17.986 26.414 1.00 45.22 117 SER A C 1
ATOM 907 O O . SER A 1 117 ? -1.919 -18.567 25.546 1.00 45.22 117 SER A O 1
ATOM 909 N N . LEU A 1 118 ? -2.315 -16.711 26.740 1.00 42.16 118 LEU A N 1
ATOM 910 C CA . LEU A 1 118 ? -1.258 -15.894 26.120 1.00 42.16 118 LEU A CA 1
ATOM 911 C C . LEU A 1 118 ? 0.025 -15.796 26.973 1.00 42.16 118 LEU A C 1
ATOM 913 O O . LEU A 1 118 ? 1.066 -15.395 26.460 1.00 42.16 118 LEU A O 1
ATOM 917 N N . SER A 1 119 ? -0.008 -16.233 28.240 1.00 44.19 119 SER A N 1
ATOM 918 C CA . SER A 1 119 ? 1.172 -16.336 29.121 1.00 44.19 119 SER A CA 1
ATOM 919 C C . SER A 1 119 ? 1.987 -17.627 28.926 1.00 44.19 119 SER A C 1
ATOM 921 O O . SER A 1 119 ? 3.008 -17.810 29.589 1.00 44.19 119 SER A O 1
ATOM 923 N N . ALA A 1 120 ? 1.582 -18.519 28.018 1.00 49.66 120 ALA A N 1
ATOM 924 C CA . ALA A 1 120 ? 2.341 -19.718 27.657 1.00 49.66 120 ALA A CA 1
ATOM 925 C C . ALA A 1 120 ? 3.207 -19.492 26.401 1.00 49.66 120 ALA A C 1
ATOM 927 O O . ALA A 1 120 ? 3.312 -20.354 25.533 1.00 49.66 120 ALA A O 1
ATOM 928 N N . ALA A 1 121 ? 3.845 -18.324 26.296 1.00 40.03 121 ALA A N 1
ATOM 929 C CA . ALA A 1 121 ? 5.025 -18.166 25.454 1.00 40.03 121 ALA A CA 1
ATOM 930 C C . ALA A 1 121 ? 6.252 -18.576 26.291 1.00 40.03 121 ALA A C 1
ATOM 932 O O . ALA A 1 121 ? 6.444 -18.022 27.379 1.00 40.03 121 ALA A O 1
ATOM 933 N N . PRO A 1 122 ? 7.084 -19.538 25.849 1.00 45.59 122 PRO A N 1
ATOM 934 C CA . PRO A 1 122 ? 8.250 -19.960 26.612 1.00 45.59 122 PRO A CA 1
ATOM 935 C C . PRO A 1 122 ? 9.243 -18.799 26.717 1.00 45.59 122 PRO A C 1
ATOM 937 O O . PRO A 1 122 ? 9.957 -18.449 25.778 1.00 45.59 122 PRO A O 1
ATOM 940 N N . SER A 1 123 ? 9.259 -18.192 27.898 1.00 44.59 123 SER A N 1
ATOM 941 C CA . SER A 1 123 ? 10.233 -17.200 28.319 1.00 44.59 123 SER A CA 1
ATOM 942 C C . SER A 1 123 ? 11.558 -17.907 28.611 1.00 44.59 123 SER A C 1
ATOM 944 O O . SER A 1 123 ? 11.685 -18.569 29.628 1.00 44.59 123 SER A 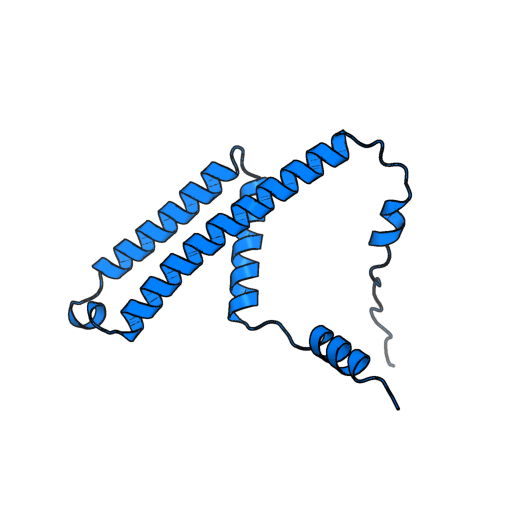O 1
ATOM 946 N N . GLY A 1 124 ? 12.517 -17.774 27.692 1.00 39.97 124 GLY A N 1
ATOM 947 C CA . GLY A 1 124 ? 13.966 -17.754 27.928 1.00 39.97 124 GLY A CA 1
ATOM 948 C C . GLY A 1 124 ? 14.646 -18.901 28.695 1.00 39.97 124 GLY A C 1
ATOM 949 O O . GLY A 1 124 ? 14.467 -19.078 29.890 1.00 39.97 124 GLY A O 1
ATOM 950 N N . THR A 1 125 ? 15.668 -19.483 28.066 1.00 36.38 125 THR A N 1
ATOM 951 C CA . THR A 1 125 ? 16.911 -19.826 28.779 1.00 36.38 125 THR A CA 1
ATOM 952 C C . THR A 1 125 ? 18.068 -19.064 28.145 1.00 36.38 125 THR A C 1
ATOM 954 O O . THR A 1 125 ? 18.685 -19.505 27.176 1.00 36.38 125 THR A O 1
ATOM 957 N N . ARG A 1 126 ? 18.338 -17.874 28.693 1.00 46.12 126 ARG A N 1
ATOM 958 C CA . ARG A 1 126 ? 19.650 -17.226 28.618 1.00 46.12 126 ARG A CA 1
ATOM 959 C C . ARG A 1 126 ? 20.617 -18.025 29.496 1.00 46.12 126 ARG A C 1
ATOM 961 O O . ARG A 1 126 ? 20.317 -18.223 30.663 1.00 46.12 126 ARG A O 1
ATOM 968 N N . GLY A 1 127 ? 21.767 -18.380 28.924 1.00 35.62 127 GLY A N 1
ATOM 969 C CA . GLY A 1 127 ? 23.065 -18.471 29.598 1.00 35.62 127 GLY A CA 1
ATOM 970 C C . GLY A 1 127 ? 23.242 -19.553 30.662 1.00 35.62 127 GLY A C 1
ATOM 971 O O . GLY A 1 127 ? 22.792 -19.398 31.788 1.00 35.62 127 GLY A O 1
ATOM 972 N N . ASN A 1 128 ? 24.051 -20.563 30.343 1.00 35.91 128 ASN A N 1
ATOM 973 C CA . ASN A 1 128 ? 24.893 -21.211 31.346 1.00 35.91 128 ASN A CA 1
ATOM 974 C C . ASN A 1 128 ? 26.358 -20.905 30.978 1.00 35.91 128 ASN A C 1
ATOM 976 O O . ASN A 1 128 ? 26.716 -21.091 29.810 1.00 35.91 128 ASN A O 1
ATOM 980 N N . PRO A 1 129 ? 27.186 -20.383 31.901 1.00 45.78 129 PRO A N 1
ATOM 981 C CA . PRO A 1 129 ? 28.597 -20.128 31.646 1.00 45.78 129 PRO A CA 1
ATOM 982 C C . PRO A 1 129 ? 29.356 -21.458 31.697 1.00 45.78 129 PRO A C 1
ATOM 984 O O . PRO A 1 129 ? 29.138 -22.262 32.602 1.00 45.78 129 PRO A O 1
ATOM 987 N N . VAL A 1 130 ? 30.238 -21.696 30.730 1.00 48.28 130 VAL A N 1
ATOM 988 C CA . VAL A 1 130 ? 31.183 -22.816 30.776 1.00 48.28 130 VAL A CA 1
ATOM 989 C C . VAL A 1 130 ? 32.532 -22.248 31.197 1.00 48.28 130 VAL A C 1
ATOM 991 O O . VAL A 1 130 ? 33.052 -21.341 30.548 1.00 48.28 130 VAL A O 1
ATOM 994 N N . THR A 1 131 ? 33.007 -22.746 32.336 1.00 49.44 131 THR A N 1
ATOM 995 C CA . THR A 1 131 ? 34.387 -22.678 32.836 1.00 49.44 131 THR A CA 1
ATOM 996 C C . THR A 1 131 ? 35.391 -23.184 31.818 1.00 49.44 131 THR A C 1
ATOM 998 O O . THR A 1 131 ? 35.081 -24.230 31.202 1.00 49.44 131 THR A O 1
#

Sequence (131 aa):
MAAKGDLLMSILLRAPYPGDFTGLMAEVTETAMRAVVQPSPADYIDSRLSAQRQTLLRMRRSLTPRERFDPVRSDAFRHDIRRAKTVRDLALACVEGYRRLGDLEGAVPLDVAMAASLSAAPSGTRGNPVT

Radius of gyration: 22.29 Å; chains: 1; bounding box: 53×57×58 Å

Foldseek 3Di:
DDDPVVVVVVVVVPDDPPPVVVVLVVLLVVLLVVLLPDPHSLVSLVVVLVVVLVVLVVVLVPDDPVQNPPPVNVVVSVVVNVSSVVSNVSSVVVNVVVVVVVVVVVVDPPPDPVVVVVVPPDDDDPDDDDD

Secondary structure (DSSP, 8-state):
---HHHHHHHHHTTSPPPHHHHHHHHHHHHHHHHHHTSSSHHHHHHHHHHHHHHHHHHHHHHS-HHHHS-HHHHHHHHHHHHHHHHHHHHHHHHHHHHHHHHHHHHHS---SSSHHHHS-S----------

pLDDT: mean 74.79, std 19.52, range [35.62, 94.75]